Protein AF-A0A450TU76-F1 (afdb_monomer_lite)

Secondary structure (DSSP, 8-state):
--GGGG--SSSSS-HHHHHHHHT--HHHHHTTSPPP---HHHHHHHHHHHHHHHHSTT--HHHHHHHHHHHHT--------S----S---S---S------

Structure (mmCIF, N/CA/C/O backbone):
data_AF-A0A450TU76-F1
#
_entry.id   AF-A0A450TU76-F1
#
loop_
_atom_site.group_PDB
_atom_site.id
_atom_site.type_symbol
_atom_site.label_atom_id
_atom_site.label_alt_id
_atom_site.label_comp_id
_atom_site.label_asym_id
_atom_site.label_entity_id
_atom_site.label_seq_id
_atom_site.pdbx_PDB_ins_code
_atom_site.Cartn_x
_atom_site.Cartn_y
_atom_site.Cartn_z
_atom_site.occupancy
_atom_site.B_iso_or_equiv
_atom_site.auth_seq_id
_atom_site.auth_comp_id
_atom_site.auth_asym_id
_atom_site.auth_atom_id
_atom_site.pdbx_PDB_model_num
ATOM 1 N N . MET A 1 1 ? -20.541 1.166 24.700 1.00 62.81 1 MET A N 1
ATOM 2 C CA . MET A 1 1 ? -20.868 0.214 23.613 1.00 62.81 1 MET A CA 1
ATOM 3 C C . MET A 1 1 ? -20.218 0.716 22.330 1.00 62.81 1 MET A C 1
ATOM 5 O O . MET A 1 1 ? -20.438 1.870 21.983 1.00 62.81 1 MET A O 1
ATOM 9 N N . MET A 1 2 ? -19.362 -0.078 21.681 1.00 82.25 2 MET A N 1
ATOM 10 C CA . MET A 1 2 ? -18.595 0.369 20.507 1.00 82.25 2 MET A CA 1
ATOM 11 C C . MET A 1 2 ? -19.374 0.090 19.216 1.00 82.25 2 MET A C 1
ATOM 13 O O . MET A 1 2 ? -19.470 -1.058 18.806 1.00 82.25 2 MET A O 1
ATOM 17 N N . ARG A 1 3 ? -19.893 1.129 18.543 1.00 86.31 3 ARG A N 1
ATOM 18 C CA . ARG A 1 3 ? -20.674 0.990 17.288 1.00 86.31 3 ARG A CA 1
ATOM 19 C C . ARG A 1 3 ? -19.906 0.302 16.155 1.00 86.31 3 ARG A C 1
ATOM 21 O O . ARG A 1 3 ? -20.505 -0.317 15.286 1.00 86.31 3 ARG A O 1
ATOM 28 N N . ARG A 1 4 ? -18.571 0.353 16.196 1.00 84.50 4 ARG A N 1
ATOM 29 C CA . ARG A 1 4 ? -17.703 -0.318 15.222 1.00 84.50 4 ARG A CA 1
ATOM 30 C C . ARG A 1 4 ? -17.898 -1.836 15.179 1.00 84.50 4 ARG A C 1
ATOM 32 O O . ARG A 1 4 ? -17.687 -2.426 14.129 1.00 84.50 4 ARG A O 1
ATOM 39 N N . SER A 1 5 ? -18.311 -2.475 16.277 1.00 87.19 5 SER A N 1
ATOM 40 C CA . SER A 1 5 ? -18.501 -3.933 16.307 1.00 87.19 5 SER A CA 1
ATOM 41 C C . SER A 1 5 ? -19.689 -4.417 15.466 1.00 87.19 5 SER A C 1
ATOM 43 O O . SER A 1 5 ? -19.901 -5.619 15.359 1.00 87.19 5 SER A O 1
ATOM 45 N N . TRP A 1 6 ? -20.483 -3.504 14.900 1.00 88.12 6 TRP A N 1
ATOM 46 C CA . TRP A 1 6 ? -21.581 -3.823 13.984 1.00 88.12 6 TRP A CA 1
ATOM 47 C C . TRP A 1 6 ? -21.141 -3.905 12.520 1.00 88.12 6 TRP A C 1
ATOM 49 O O . TRP A 1 6 ? -21.939 -4.286 11.672 1.00 88.12 6 TRP A O 1
ATOM 59 N N . ILE A 1 7 ? -19.889 -3.549 12.221 1.00 88.19 7 ILE A N 1
ATOM 60 C CA . ILE A 1 7 ? -19.353 -3.508 10.862 1.00 88.19 7 ILE A CA 1
ATOM 61 C C . ILE A 1 7 ? -18.640 -4.828 10.571 1.00 88.19 7 ILE A C 1
ATOM 63 O O . ILE A 1 7 ? -17.751 -5.235 11.321 1.00 88.19 7 ILE A O 1
ATOM 67 N N . LYS A 1 8 ? -19.011 -5.482 9.471 1.00 83.88 8 LYS A N 1
ATOM 68 C CA . LYS A 1 8 ? -18.470 -6.774 9.044 1.00 83.88 8 LYS A CA 1
ATOM 69 C C . LYS A 1 8 ? -18.148 -6.754 7.551 1.00 83.88 8 LYS A C 1
ATOM 71 O O . LYS A 1 8 ? -18.937 -6.291 6.737 1.00 83.88 8 LYS A O 1
ATOM 76 N N . SER A 1 9 ? -16.986 -7.294 7.191 1.00 72.69 9 SER A N 1
ATOM 77 C CA . SER A 1 9 ? -16.499 -7.311 5.802 1.00 72.69 9 SER A CA 1
ATOM 78 C C . SER A 1 9 ? -17.286 -8.270 4.888 1.00 72.69 9 SER A C 1
ATOM 80 O O . SER A 1 9 ? -17.386 -8.042 3.688 1.00 72.69 9 SER A O 1
ATOM 82 N N . THR A 1 10 ? -17.880 -9.325 5.455 1.00 70.00 10 THR A N 1
ATOM 83 C CA . THR A 1 10 ? -18.527 -10.435 4.727 1.00 70.00 10 THR A CA 1
ATOM 84 C C . THR A 1 10 ? -20.053 -10.389 4.863 1.00 70.00 10 THR A C 1
ATOM 86 O O . THR A 1 10 ? -20.673 -11.344 5.319 1.00 70.00 10 THR A O 1
ATOM 89 N N . GLU A 1 11 ? -20.668 -9.257 4.534 1.00 75.44 11 GLU A N 1
ATOM 90 C CA . GLU A 1 11 ? -22.130 -9.086 4.544 1.00 75.44 11 GLU A CA 1
ATOM 91 C C . GLU A 1 11 ? -22.609 -8.678 3.142 1.00 75.44 11 GLU A C 1
ATOM 93 O O . GLU A 1 11 ? -21.847 -8.123 2.350 1.00 75.44 11 GLU A O 1
ATOM 98 N N . GLU A 1 12 ? -23.890 -8.901 2.845 1.00 82.75 12 GLU A N 1
ATOM 99 C CA . GLU A 1 12 ? -24.522 -8.507 1.572 1.00 82.75 12 GLU A CA 1
ATOM 100 C C . GLU A 1 12 ? -24.495 -6.983 1.339 1.00 82.75 12 GLU A C 1
ATOM 102 O O . GLU A 1 12 ? -24.611 -6.499 0.212 1.00 82.75 12 GLU A O 1
ATOM 107 N N . ILE A 1 13 ? -24.329 -6.207 2.415 1.00 87.12 13 ILE A N 1
ATOM 108 C CA . ILE A 1 13 ? -24.270 -4.748 2.389 1.00 87.12 13 ILE A CA 1
ATOM 109 C C . ILE A 1 13 ? -22.805 -4.298 2.278 1.00 87.12 13 ILE A C 1
ATOM 111 O O . ILE A 1 13 ? -21.992 -4.681 3.119 1.00 87.12 13 ILE A O 1
ATOM 115 N N . PRO A 1 14 ? -22.450 -3.406 1.334 1.00 89.75 14 PRO A N 1
ATOM 116 C CA . PRO A 1 14 ? -21.082 -2.912 1.210 1.00 89.75 14 PRO A CA 1
ATOM 117 C C . PRO A 1 14 ? -20.632 -2.152 2.466 1.00 89.75 14 PRO A C 1
ATOM 119 O O . PRO A 1 14 ? -21.408 -1.408 3.071 1.00 89.75 14 PRO A O 1
ATOM 122 N N . LEU A 1 15 ? -19.345 -2.272 2.807 1.00 88.88 15 LEU A N 1
ATOM 123 C CA . LEU A 1 15 ? -18.730 -1.686 4.008 1.00 88.88 15 LEU A CA 1
ATOM 124 C C . LEU A 1 15 ? -19.029 -0.187 4.174 1.00 88.88 15 LEU A C 1
ATOM 126 O O . LEU A 1 15 ? -19.262 0.289 5.282 1.00 88.88 15 LEU A O 1
ATOM 130 N N . VAL A 1 16 ? -19.065 0.554 3.062 1.00 90.81 16 VAL A N 1
ATOM 131 C CA . VAL A 1 16 ? -19.387 1.989 3.035 1.00 90.81 16 VAL A CA 1
ATOM 132 C C . VAL A 1 16 ? -20.779 2.250 3.612 1.00 90.81 16 VAL A C 1
ATOM 134 O O . VAL A 1 16 ? -20.923 3.071 4.514 1.00 90.81 16 VAL A O 1
ATOM 137 N N . ARG A 1 17 ? -21.780 1.488 3.164 1.00 91.69 17 ARG A N 1
ATOM 138 C CA . ARG A 1 17 ? -23.167 1.628 3.614 1.00 91.69 17 ARG A CA 1
ATOM 139 C C . ARG A 1 17 ? -23.341 1.168 5.061 1.00 91.69 17 ARG A C 1
ATOM 141 O O . ARG A 1 17 ? -24.108 1.771 5.802 1.00 91.69 17 ARG A O 1
ATOM 148 N N . GLN A 1 18 ? -22.594 0.153 5.498 1.00 92.44 18 GLN A N 1
ATOM 149 C CA . GLN A 1 18 ? -22.568 -0.238 6.912 1.00 92.44 18 GLN A CA 1
ATOM 150 C C . GLN A 1 18 ? -21.998 0.873 7.805 1.00 92.44 18 GLN A C 1
ATOM 152 O O . GLN A 1 18 ? -22.557 1.155 8.862 1.00 92.44 18 GLN A O 1
ATOM 157 N N . CYS A 1 19 ? -20.911 1.528 7.377 1.00 93.12 19 CYS A N 1
ATOM 158 C CA . CYS A 1 19 ? -20.313 2.653 8.101 1.00 93.12 19 CYS A CA 1
ATOM 159 C C . CYS A 1 19 ? -21.294 3.827 8.228 1.00 93.12 19 CYS A C 1
ATOM 161 O O . CYS A 1 19 ? -21.416 4.408 9.305 1.00 93.12 19 CYS A O 1
ATOM 163 N N . GLU A 1 20 ? -22.013 4.143 7.148 1.00 93.75 20 GLU A N 1
ATOM 164 C CA . GLU A 1 20 ? -23.045 5.185 7.130 1.00 93.75 20 GLU A CA 1
ATOM 165 C C . GLU A 1 20 ? -24.186 4.869 8.106 1.00 93.75 20 GLU A C 1
ATOM 167 O O . GLU A 1 20 ? -24.512 5.697 8.954 1.00 93.75 20 GLU A O 1
ATOM 172 N N . LEU A 1 21 ? -24.737 3.650 8.062 1.00 93.12 21 LEU A N 1
ATOM 173 C CA . LEU A 1 21 ? -25.827 3.223 8.950 1.00 93.12 21 LEU A CA 1
ATOM 174 C C . LEU A 1 21 ? -25.402 3.152 10.425 1.00 93.12 21 LEU A C 1
ATOM 176 O O . LEU A 1 21 ? -26.170 3.516 11.314 1.00 93.12 21 LEU A O 1
ATOM 180 N N . ALA A 1 22 ? -24.175 2.704 10.697 1.00 91.50 22 ALA A N 1
ATOM 181 C CA . ALA A 1 22 ? -23.627 2.624 12.049 1.00 91.50 22 ALA A CA 1
ATOM 182 C C . ALA A 1 22 ? -23.119 3.979 12.579 1.00 91.50 22 ALA A C 1
ATOM 184 O O . ALA A 1 22 ? -22.736 4.067 13.750 1.00 91.50 22 ALA A O 1
ATOM 185 N N . MET A 1 23 ? -23.112 5.031 11.746 1.00 92.81 23 MET A N 1
ATOM 186 C CA . MET A 1 23 ? -22.541 6.347 12.051 1.00 92.81 23 MET A CA 1
ATOM 187 C C . MET A 1 23 ? -21.075 6.247 12.512 1.00 92.81 23 MET A C 1
ATOM 189 O O . MET A 1 23 ? -20.686 6.805 13.540 1.00 92.81 23 MET A O 1
ATOM 193 N N . VAL A 1 24 ? -20.264 5.494 11.761 1.00 92.19 24 VAL A N 1
ATOM 194 C CA . VAL A 1 24 ? -18.828 5.276 12.001 1.00 92.19 24 VAL A CA 1
ATOM 195 C C . VAL A 1 24 ? -18.024 5.776 10.801 1.00 92.19 24 VAL A C 1
ATOM 197 O O . VAL A 1 24 ? -18.415 5.604 9.649 1.00 92.19 24 VAL A O 1
ATOM 200 N N . THR A 1 25 ? -16.866 6.388 11.046 1.00 91.75 25 THR A N 1
ATOM 201 C CA . THR A 1 25 ? -15.980 6.859 9.975 1.00 91.75 25 THR A CA 1
ATOM 202 C C . THR A 1 25 ? -15.228 5.699 9.319 1.00 91.75 25 THR A C 1
ATOM 204 O O . THR A 1 25 ? -14.610 4.878 9.998 1.00 91.75 25 THR A O 1
ATOM 207 N N . ARG A 1 26 ? -15.202 5.666 7.978 1.00 91.31 26 ARG A N 1
ATOM 208 C CA . ARG A 1 26 ? -14.525 4.608 7.193 1.00 91.31 26 ARG A CA 1
ATOM 209 C C . ARG A 1 26 ? -13.049 4.427 7.559 1.00 91.31 26 ARG A C 1
ATOM 211 O O . ARG A 1 26 ? -12.558 3.305 7.599 1.00 91.31 26 ARG A O 1
ATOM 218 N N . SER A 1 27 ? -12.353 5.522 7.866 1.00 90.62 27 SER A N 1
ATOM 219 C CA . SER A 1 27 ? -10.936 5.500 8.245 1.00 90.62 27 SER A CA 1
ATOM 220 C C . SER A 1 27 ? -10.671 4.636 9.479 1.00 90.62 27 SER A C 1
ATOM 222 O O . SER A 1 27 ? -9.701 3.890 9.495 1.00 90.62 27 SER A O 1
ATOM 224 N N . THR A 1 28 ? -11.553 4.671 10.482 1.00 89.19 28 THR A N 1
ATOM 225 C CA . THR A 1 28 ? -11.402 3.867 11.711 1.00 89.19 28 THR A CA 1
ATOM 226 C C . THR A 1 28 ? -11.632 2.374 11.493 1.00 89.19 28 THR A C 1
ATOM 228 O O . THR A 1 28 ? -11.168 1.557 12.291 1.00 89.19 28 THR A O 1
ATOM 231 N N . VAL A 1 29 ? -12.348 2.018 10.424 1.00 89.00 29 VAL A N 1
ATOM 232 C CA . VAL A 1 29 ? -12.566 0.631 10.008 1.00 89.00 29 VAL A CA 1
ATOM 233 C C . VAL A 1 29 ? -11.346 0.123 9.251 1.00 89.00 29 VAL A C 1
ATOM 235 O O . VAL A 1 29 ? -10.809 -0.917 9.613 1.00 89.00 29 VAL A O 1
ATOM 238 N N . TYR A 1 30 ? -10.847 0.884 8.272 1.00 87.94 30 TYR A N 1
ATOM 239 C CA . TYR A 1 30 ? -9.646 0.507 7.520 1.00 87.94 30 TYR A CA 1
ATOM 240 C C . TYR A 1 30 ? -8.390 0.455 8.389 1.00 87.94 30 TYR A C 1
ATOM 242 O O . TYR A 1 30 ? -7.623 -0.491 8.277 1.00 87.94 30 TYR A O 1
ATOM 250 N N . ALA A 1 31 ? -8.210 1.412 9.303 1.00 87.19 31 ALA A N 1
ATOM 251 C CA . ALA A 1 31 ? -7.059 1.443 10.208 1.00 87.19 31 ALA A CA 1
ATOM 252 C C . ALA A 1 31 ? -7.007 0.255 11.180 1.00 87.19 31 ALA A C 1
ATOM 254 O O . ALA A 1 31 ? -5.970 -0.008 11.776 1.00 87.19 31 ALA A O 1
ATOM 255 N N . ALA A 1 32 ? -8.129 -0.435 11.375 1.00 83.94 32 ALA A N 1
ATOM 256 C CA . ALA A 1 32 ? -8.210 -1.601 12.240 1.00 83.94 32 ALA A CA 1
ATOM 257 C C . ALA A 1 32 ? -8.430 -2.906 11.488 1.00 83.94 32 ALA A C 1
ATOM 259 O O . ALA A 1 32 ? -8.640 -3.941 12.119 1.00 83.94 32 ALA A O 1
ATOM 260 N N . CYS A 1 33 ? -8.424 -2.847 10.159 1.00 80.25 33 CYS A N 1
ATOM 261 C CA . CYS A 1 33 ? -8.351 -4.039 9.349 1.00 80.25 33 CYS A CA 1
ATOM 262 C C . CYS A 1 33 ? -6.950 -4.615 9.541 1.00 80.25 33 CYS A C 1
ATOM 264 O O . CYS A 1 33 ? -5.957 -3.907 9.362 1.00 80.25 33 CYS A O 1
ATOM 266 N N . GLU A 1 34 ? -6.874 -5.874 9.961 1.00 78.12 34 GLU A N 1
ATOM 267 C CA . GLU A 1 34 ? -5.584 -6.542 10.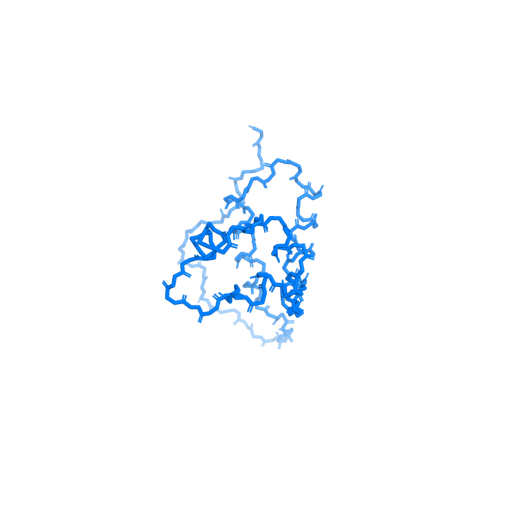049 1.00 78.12 34 GLU A CA 1
ATOM 268 C C . GLU A 1 34 ? -4.988 -6.662 8.643 1.00 78.12 34 GLU A C 1
ATOM 270 O O . GLU A 1 34 ? -5.722 -6.944 7.687 1.00 78.12 34 GLU A O 1
ATOM 275 N N . PRO A 1 35 ? -3.674 -6.429 8.490 1.00 76.31 35 PRO A N 1
ATOM 276 C CA . PRO A 1 35 ? -3.019 -6.633 7.213 1.00 76.31 35 PRO A CA 1
ATOM 277 C C . PRO A 1 35 ? -3.200 -8.092 6.793 1.00 76.31 35 PRO A C 1
ATOM 279 O O . PRO A 1 35 ? -2.951 -9.018 7.569 1.00 76.31 35 PRO A O 1
ATOM 282 N N . VAL A 1 36 ? -3.647 -8.293 5.555 1.00 80.19 36 VAL A N 1
ATOM 283 C CA . VAL A 1 36 ? -3.756 -9.630 4.970 1.00 80.19 36 VAL A CA 1
ATOM 284 C C . VAL A 1 36 ? -2.356 -10.240 4.926 1.00 80.19 36 VAL A C 1
ATOM 286 O O . VAL A 1 36 ? -1.393 -9.565 4.559 1.00 80.19 36 VAL A O 1
ATOM 289 N N . LYS A 1 37 ? -2.230 -11.511 5.328 1.00 79.94 37 LYS A N 1
ATOM 290 C CA . LYS A 1 37 ? -0.978 -12.251 5.148 1.00 79.94 37 LYS A CA 1
ATOM 291 C C . LYS A 1 37 ? -0.704 -12.355 3.652 1.00 79.94 37 LYS A C 1
ATOM 293 O O . LYS A 1 37 ? -1.459 -13.009 2.942 1.00 79.94 37 LYS A O 1
ATOM 298 N N . VAL A 1 38 ? 0.354 -11.686 3.219 1.00 81.38 38 VAL A N 1
ATOM 299 C CA . VAL A 1 38 ? 0.841 -11.715 1.842 1.00 81.38 38 VAL A CA 1
ATOM 300 C C . VAL A 1 38 ? 1.515 -13.065 1.610 1.00 81.38 38 VAL A C 1
ATOM 302 O O . VAL A 1 38 ? 2.310 -13.504 2.446 1.00 81.38 38 VAL A O 1
ATOM 305 N N . ASP A 1 39 ? 1.165 -13.732 0.514 1.00 86.06 39 ASP A N 1
ATOM 306 C CA . ASP A 1 39 ? 1.795 -14.991 0.112 1.00 86.06 39 ASP A CA 1
ATOM 307 C C . ASP A 1 39 ? 3.202 -14.756 -0.474 1.00 86.06 39 ASP A C 1
ATOM 309 O O . ASP A 1 39 ? 3.527 -13.646 -0.905 1.00 86.06 39 ASP A O 1
ATOM 313 N N . GLU A 1 40 ? 4.058 -15.783 -0.507 1.00 86.62 40 GLU A N 1
ATOM 314 C CA . GLU A 1 40 ? 5.413 -15.639 -1.059 1.00 86.62 40 GLU A CA 1
ATOM 315 C C . GLU A 1 40 ? 5.383 -15.274 -2.553 1.00 86.62 40 GLU A C 1
ATOM 317 O O . GLU A 1 40 ? 6.192 -14.455 -2.990 1.00 86.62 40 GLU A O 1
ATOM 322 N N . ASP A 1 41 ? 4.418 -15.785 -3.326 1.00 84.94 41 ASP A N 1
ATOM 323 C CA . ASP A 1 41 ? 4.283 -15.437 -4.746 1.00 84.94 41 ASP A CA 1
ATOM 324 C C . ASP A 1 41 ? 3.922 -13.954 -4.935 1.00 84.94 41 ASP A C 1
ATOM 326 O O . ASP A 1 41 ? 4.411 -13.289 -5.853 1.00 84.94 41 ASP A O 1
ATOM 330 N N . GLU A 1 42 ? 3.111 -13.401 -4.032 1.00 86.62 42 GLU A N 1
ATOM 331 C CA . GLU A 1 42 ? 2.743 -11.984 -4.033 1.00 86.62 42 GLU A CA 1
ATOM 332 C C . GLU A 1 42 ? 3.928 -11.101 -3.606 1.00 86.62 42 GLU A C 1
ATOM 334 O O . GLU A 1 42 ? 4.170 -10.050 -4.204 1.00 86.62 42 GLU A O 1
ATOM 339 N N . LEU A 1 43 ? 4.748 -11.554 -2.651 1.00 89.12 43 LEU A N 1
ATOM 340 C CA . LEU A 1 43 ? 6.001 -10.879 -2.297 1.00 89.12 43 LEU A CA 1
ATOM 341 C C . LEU A 1 43 ? 7.005 -10.880 -3.456 1.00 89.12 43 LEU A C 1
ATOM 343 O O . LEU A 1 43 ? 7.641 -9.855 -3.716 1.00 89.12 43 LEU A O 1
ATOM 347 N N . LEU A 1 44 ? 7.154 -12.003 -4.162 1.00 89.25 44 LEU A N 1
ATOM 348 C CA . LEU A 1 44 ? 8.005 -12.099 -5.351 1.00 89.25 44 LEU A CA 1
ATOM 349 C C . LEU A 1 44 ? 7.518 -11.165 -6.459 1.00 89.25 44 LEU A C 1
ATOM 351 O O . LEU A 1 44 ? 8.330 -10.481 -7.086 1.00 89.25 44 LEU A O 1
ATOM 355 N N . LEU A 1 45 ? 6.202 -11.088 -6.664 1.00 88.44 45 LEU A N 1
ATOM 356 C CA . LEU A 1 45 ? 5.597 -10.160 -7.611 1.00 88.44 45 LEU A CA 1
ATOM 357 C C . LEU A 1 45 ? 5.941 -8.704 -7.274 1.00 88.44 45 LEU A C 1
ATOM 359 O O . LEU A 1 45 ? 6.372 -7.964 -8.158 1.00 88.44 45 LEU A O 1
ATOM 363 N N . CYS A 1 46 ? 5.804 -8.310 -6.005 1.00 88.75 46 CYS A N 1
ATOM 364 C CA . CYS A 1 46 ? 6.169 -6.972 -5.538 1.00 88.75 46 CYS A CA 1
ATOM 365 C C . CYS A 1 46 ? 7.648 -6.658 -5.806 1.00 88.75 46 CYS A C 1
ATOM 367 O O . CYS A 1 46 ? 7.951 -5.621 -6.392 1.00 88.75 46 CYS A O 1
ATOM 369 N N . ARG A 1 47 ? 8.562 -7.586 -5.485 1.00 90.81 47 ARG A N 1
ATOM 370 C CA . ARG A 1 47 ? 10.003 -7.413 -5.755 1.00 90.81 47 ARG A CA 1
ATOM 371 C C . ARG A 1 47 ? 10.288 -7.214 -7.248 1.00 90.81 47 ARG A C 1
ATOM 373 O O . ARG A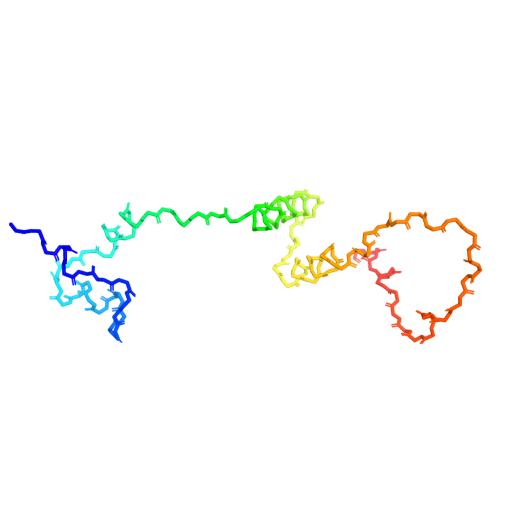 1 47 ? 11.041 -6.317 -7.611 1.00 90.81 47 ARG A O 1
ATOM 380 N N . LEU A 1 48 ? 9.659 -8.007 -8.121 1.00 90.19 48 LEU A N 1
ATOM 381 C CA . LEU A 1 48 ? 9.830 -7.884 -9.574 1.00 90.19 48 LEU A CA 1
ATOM 382 C C . LEU A 1 48 ? 9.329 -6.539 -10.117 1.00 90.19 48 LEU A C 1
ATOM 384 O O . LEU A 1 48 ? 9.954 -5.972 -11.015 1.00 90.19 48 LEU A O 1
ATOM 388 N N . ILE A 1 49 ? 8.216 -6.031 -9.579 1.00 90.62 49 ILE A N 1
ATOM 389 C CA . ILE A 1 49 ? 7.693 -4.705 -9.932 1.00 90.62 49 ILE A CA 1
ATOM 390 C C . ILE A 1 49 ? 8.700 -3.625 -9.540 1.00 90.62 49 ILE A C 1
ATOM 392 O O . ILE A 1 49 ? 9.031 -2.782 -10.375 1.00 90.62 49 ILE A O 1
ATOM 396 N N . ASP A 1 50 ? 9.203 -3.669 -8.306 1.00 91.31 50 ASP A N 1
ATOM 397 C CA . ASP A 1 50 ? 10.142 -2.673 -7.787 1.00 91.31 50 ASP A CA 1
ATOM 398 C C . ASP A 1 50 ? 11.448 -2.649 -8.595 1.00 91.31 50 ASP A C 1
ATOM 400 O O . ASP A 1 50 ? 11.950 -1.577 -8.958 1.00 91.31 50 ASP A O 1
ATOM 404 N N . GLU A 1 51 ? 11.978 -3.824 -8.947 1.00 91.19 51 GLU A N 1
ATOM 405 C CA . GLU A 1 51 ? 13.181 -3.948 -9.769 1.00 91.19 51 GLU A CA 1
ATOM 406 C C . GLU A 1 51 ? 13.001 -3.360 -11.173 1.00 91.19 51 GLU A C 1
ATOM 408 O O . GLU A 1 51 ? 13.856 -2.603 -11.641 1.00 91.19 51 GLU A O 1
ATOM 413 N N . GLU A 1 52 ? 11.911 -3.705 -11.864 1.00 90.31 52 GLU A N 1
ATOM 414 C CA . GLU A 1 52 ? 11.661 -3.222 -13.226 1.00 90.31 52 GLU A CA 1
ATOM 415 C C . GLU A 1 52 ? 11.354 -1.722 -13.237 1.00 90.31 52 GLU A C 1
ATOM 417 O O . GLU A 1 52 ? 11.845 -0.993 -14.102 1.00 90.31 52 GLU A O 1
ATOM 422 N N . TYR A 1 53 ? 10.608 -1.230 -12.246 1.00 87.69 53 TYR A N 1
ATOM 423 C CA . TYR A 1 53 ? 10.289 0.191 -12.134 1.00 87.69 53 TYR A CA 1
ATOM 424 C C . TYR A 1 53 ? 11.531 1.042 -11.826 1.00 87.69 53 TYR A C 1
ATOM 426 O O . TYR A 1 53 ? 11.665 2.150 -12.346 1.00 87.69 53 TYR A O 1
ATOM 434 N N . THR A 1 54 ? 12.480 0.505 -11.051 1.00 89.94 54 THR A N 1
ATOM 435 C CA . THR A 1 54 ? 13.779 1.151 -10.791 1.00 89.94 54 THR A CA 1
ATOM 436 C C . THR A 1 54 ? 14.652 1.197 -12.047 1.00 89.94 54 THR A C 1
ATOM 438 O O . THR A 1 54 ? 15.314 2.201 -12.306 1.00 89.94 54 THR A O 1
ATOM 441 N N . LYS A 1 55 ? 14.647 0.131 -12.858 1.00 89.75 55 LYS A N 1
ATOM 442 C CA . LYS A 1 55 ? 15.411 0.066 -14.117 1.00 89.75 55 LYS A CA 1
ATOM 443 C C . LYS A 1 55 ? 14.829 0.974 -15.199 1.00 89.75 55 LYS A C 1
ATOM 445 O O . LYS A 1 55 ? 15.573 1.491 -16.030 1.00 89.75 55 LYS A O 1
ATOM 450 N N . ARG A 1 56 ? 13.505 1.132 -15.224 1.00 87.25 56 ARG A N 1
ATOM 451 C CA . ARG A 1 56 ? 12.773 1.855 -16.269 1.00 87.25 56 ARG A CA 1
ATOM 452 C C . ARG A 1 56 ? 11.807 2.856 -15.634 1.00 87.25 56 ARG A C 1
ATOM 454 O O . ARG A 1 56 ? 10.602 2.593 -15.566 1.00 87.25 56 ARG A O 1
ATOM 461 N N . PRO A 1 57 ? 12.297 4.028 -15.199 1.00 76.56 57 PRO A N 1
ATOM 462 C CA . PRO A 1 57 ? 11.401 5.102 -14.794 1.00 76.56 57 PRO A CA 1
ATOM 463 C C . PRO A 1 57 ? 10.464 5.428 -15.971 1.00 76.56 57 PRO A C 1
ATOM 465 O O . PRO A 1 57 ? 10.899 5.464 -17.119 1.00 76.56 57 PRO A O 1
ATOM 468 N N . PHE A 1 58 ? 9.169 5.609 -15.694 1.00 82.19 58 PHE A N 1
ATOM 469 C CA . PHE A 1 58 ? 8.068 5.756 -16.672 1.00 82.19 58 PHE A CA 1
ATOM 470 C C . PHE A 1 58 ? 7.553 4.469 -17.347 1.00 82.19 58 PHE A C 1
ATOM 472 O O . PHE A 1 58 ? 6.743 4.537 -18.277 1.00 82.19 58 PHE A O 1
ATOM 479 N N . TYR A 1 59 ? 7.922 3.283 -16.854 1.00 81.81 59 TYR A N 1
ATOM 480 C CA . TYR A 1 59 ? 7.324 2.022 -17.301 1.00 81.81 59 TYR A CA 1
ATOM 481 C C . TYR A 1 59 ? 5.897 1.862 -16.745 1.00 81.81 59 TYR A C 1
ATOM 483 O O . TYR A 1 59 ? 5.663 1.277 -15.691 1.00 81.81 59 TYR A O 1
ATOM 491 N N . GLY A 1 60 ? 4.921 2.458 -17.437 1.00 87.12 60 GLY A N 1
ATOM 492 C CA . GLY A 1 60 ? 3.524 2.493 -16.997 1.00 87.12 60 GLY A CA 1
ATOM 493 C C . GLY A 1 60 ? 2.884 1.109 -16.805 1.00 87.12 60 GLY A C 1
ATOM 494 O O . GLY A 1 60 ? 3.329 0.098 -17.357 1.00 87.12 60 GLY A O 1
ATOM 495 N N . THR A 1 61 ? 1.762 1.072 -16.079 1.00 87.88 61 THR A N 1
ATOM 496 C CA . THR A 1 61 ? 1.093 -0.162 -15.617 1.00 87.88 61 THR A CA 1
ATOM 497 C C . THR A 1 61 ? 0.799 -1.161 -16.737 1.00 87.88 61 THR A C 1
ATOM 499 O O . THR A 1 61 ? 0.982 -2.363 -16.562 1.00 87.88 61 THR A O 1
ATOM 502 N N . ARG A 1 62 ? 0.393 -0.687 -17.925 1.00 87.69 62 ARG A N 1
ATOM 503 C CA . ARG A 1 62 ? 0.085 -1.555 -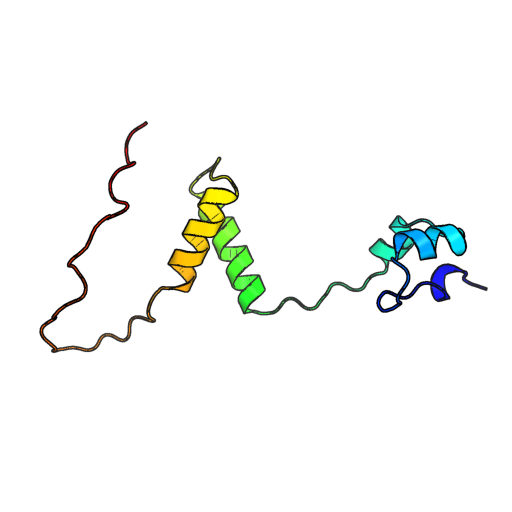19.076 1.00 87.69 62 ARG A CA 1
ATOM 504 C C . ARG A 1 62 ? 1.299 -2.381 -19.516 1.00 87.69 62 ARG A C 1
ATOM 506 O O . ARG A 1 62 ? 1.147 -3.563 -19.806 1.00 87.69 62 ARG A O 1
ATOM 513 N N . ARG A 1 63 ? 2.486 -1.766 -19.555 1.00 88.62 63 ARG A N 1
ATOM 514 C CA . ARG A 1 63 ? 3.738 -2.432 -19.950 1.00 88.62 63 ARG A CA 1
ATOM 515 C C . ARG A 1 63 ? 4.266 -3.324 -18.830 1.00 88.62 63 ARG A C 1
ATOM 517 O O . ARG A 1 63 ? 4.732 -4.422 -19.118 1.00 88.62 63 ARG A O 1
ATOM 524 N N . MET A 1 64 ? 4.104 -2.901 -17.574 1.00 89.62 64 MET A N 1
ATOM 525 C CA . MET A 1 64 ? 4.451 -3.705 -16.398 1.00 89.62 64 MET A CA 1
ATOM 526 C C . MET A 1 64 ? 3.694 -5.041 -16.377 1.00 89.62 64 MET A C 1
ATOM 528 O O . MET A 1 64 ? 4.306 -6.087 -16.206 1.00 89.62 64 MET A O 1
ATOM 532 N N . VAL A 1 65 ? 2.384 -5.045 -16.656 1.00 89.81 65 VAL A N 1
ATOM 533 C CA . VAL A 1 65 ? 1.589 -6.291 -16.711 1.00 89.81 65 VAL A CA 1
ATOM 534 C C . VAL A 1 65 ? 2.092 -7.251 -17.794 1.00 89.81 65 VAL A C 1
ATOM 536 O O . VAL A 1 65 ? 2.125 -8.459 -17.572 1.00 89.81 65 VAL A O 1
ATOM 539 N N . VAL A 1 66 ? 2.493 -6.740 -18.962 1.00 88.31 66 VAL A N 1
ATOM 540 C CA . VAL A 1 6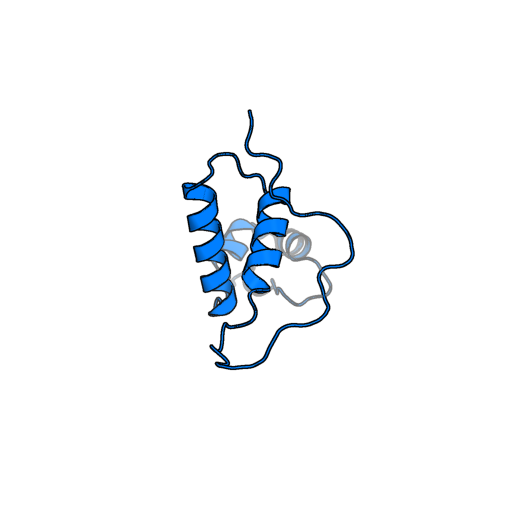6 ? 3.057 -7.574 -20.039 1.00 88.31 66 VAL A CA 1
ATOM 541 C C . VAL A 1 66 ? 4.410 -8.153 -19.623 1.00 88.31 66 VAL A C 1
ATOM 543 O O . VAL A 1 66 ? 4.634 -9.348 -19.798 1.00 88.31 66 VAL A O 1
ATOM 546 N N . PHE A 1 67 ? 5.276 -7.332 -19.024 1.00 87.44 67 PHE A N 1
ATOM 547 C CA . PHE A 1 67 ? 6.570 -7.766 -18.499 1.00 87.44 67 PHE A CA 1
ATOM 548 C C . PHE A 1 67 ? 6.421 -8.859 -17.435 1.00 87.44 67 PHE A C 1
ATOM 550 O O . PHE A 1 67 ? 7.057 -9.901 -17.541 1.00 87.44 67 PHE A O 1
ATOM 557 N N . LEU A 1 68 ? 5.525 -8.663 -16.466 1.00 87.69 68 LEU A N 1
ATOM 558 C CA . LEU A 1 68 ? 5.271 -9.626 -15.396 1.00 87.69 68 LEU A CA 1
ATOM 559 C C . LEU A 1 68 ? 4.689 -10.945 -15.908 1.00 87.69 68 LEU A C 1
ATOM 561 O O . LEU A 1 68 ? 5.070 -12.014 -15.445 1.00 87.69 68 LEU A O 1
ATOM 565 N N . ARG A 1 69 ? 3.787 -10.897 -16.896 1.00 86.19 69 ARG A N 1
ATOM 566 C CA . ARG A 1 69 ? 3.278 -12.116 -17.546 1.00 86.19 69 ARG A CA 1
ATOM 567 C C . ARG A 1 69 ? 4.388 -12.891 -18.247 1.00 86.19 69 ARG A C 1
ATOM 569 O O . ARG A 1 69 ? 4.370 -14.116 -18.239 1.00 86.19 69 ARG A O 1
ATOM 576 N N . TRP A 1 70 ? 5.337 -12.181 -18.849 1.00 81.69 70 TRP A N 1
ATOM 577 C CA . TRP A 1 70 ? 6.479 -12.800 -19.508 1.00 81.69 70 TRP A CA 1
ATOM 578 C C . TRP A 1 70 ? 7.493 -13.361 -18.501 1.00 81.69 70 TRP A C 1
ATOM 580 O O . T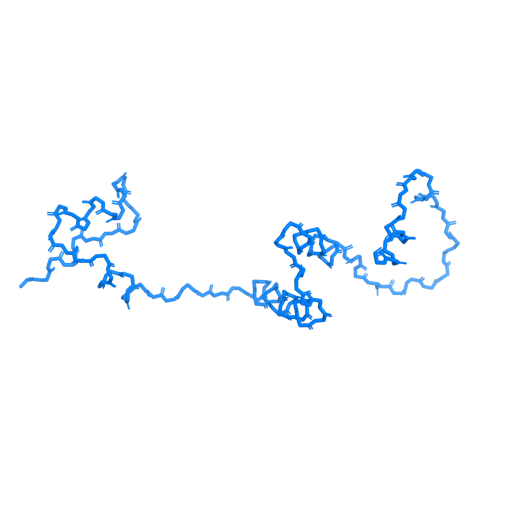RP A 1 70 ? 7.983 -14.469 -18.697 1.00 81.69 70 TRP A O 1
ATOM 590 N N . SER A 1 71 ? 7.755 -12.662 -17.391 1.00 74.88 71 SER A N 1
ATOM 591 C CA . SER A 1 71 ? 8.679 -13.130 -16.349 1.00 74.88 71 SER A CA 1
ATOM 592 C C . SER A 1 71 ? 8.131 -14.310 -15.539 1.00 74.88 71 SER A C 1
ATOM 594 O O . SER A 1 71 ? 8.897 -15.203 -15.185 1.00 74.88 71 SER A O 1
ATOM 596 N N . GLN A 1 72 ? 6.814 -14.379 -15.313 1.00 67.50 72 GLN A N 1
ATOM 597 C CA . GLN A 1 72 ? 6.159 -15.549 -14.711 1.00 67.50 72 GLN A CA 1
ATOM 598 C C . GLN A 1 72 ? 6.165 -16.778 -15.641 1.00 67.50 72 GLN A C 1
ATOM 600 O O . GLN A 1 72 ? 6.133 -17.907 -15.158 1.00 67.50 72 GLN A O 1
ATOM 605 N N . TYR A 1 73 ? 6.251 -16.580 -16.963 1.00 54.75 73 TYR A N 1
ATOM 606 C CA . TYR A 1 73 ? 6.380 -17.640 -17.972 1.00 54.75 73 TYR A CA 1
ATOM 607 C C . TYR A 1 73 ? 7.850 -17.914 -18.345 1.00 54.75 73 TYR A C 1
ATOM 609 O O . TYR A 1 73 ? 8.166 -18.207 -19.496 1.00 54.75 73 TYR A O 1
ATOM 617 N N . GLN A 1 74 ? 8.794 -17.834 -17.405 1.00 50.09 74 GLN A N 1
ATOM 618 C CA . GLN A 1 74 ? 10.093 -18.461 -17.645 1.00 50.09 74 GLN A CA 1
ATOM 619 C C . GLN A 1 74 ? 9.951 -19.968 -17.393 1.00 50.09 74 GLN A C 1
ATOM 621 O O . GLN A 1 74 ? 9.732 -20.361 -16.243 1.00 50.09 74 GLN A O 1
ATOM 626 N N . PRO A 1 75 ? 10.061 -20.840 -18.421 1.00 42.06 75 PRO A N 1
ATOM 627 C CA . PRO A 1 75 ? 10.193 -22.264 -18.167 1.00 42.06 75 PRO A CA 1
ATOM 628 C C . PRO A 1 75 ? 11.440 -22.411 -17.306 1.00 42.06 75 PRO A C 1
ATOM 630 O O . PRO A 1 75 ? 12.535 -22.069 -17.751 1.00 42.06 75 PRO A O 1
ATOM 633 N N . ARG A 1 76 ? 11.251 -22.837 -16.050 1.00 33.31 76 ARG A N 1
ATOM 634 C CA . ARG A 1 76 ? 12.328 -23.140 -15.107 1.00 33.31 76 ARG A CA 1
ATOM 635 C C . ARG A 1 76 ? 13.382 -23.904 -15.889 1.00 33.31 76 ARG A C 1
ATOM 637 O O . ARG A 1 76 ? 13.131 -25.031 -16.307 1.00 33.31 76 ARG A O 1
ATOM 644 N N . SER A 1 77 ? 14.505 -23.251 -16.160 1.00 44.19 77 SER A N 1
ATOM 645 C CA . SER A 1 77 ? 15.542 -23.775 -17.029 1.00 44.19 77 SER A CA 1
ATOM 646 C C . SER A 1 77 ? 16.194 -24.956 -16.323 1.00 44.19 77 SER A C 1
ATOM 648 O O . SER A 1 77 ? 17.193 -24.798 -15.627 1.00 44.19 77 SER A O 1
ATOM 650 N N . SER A 1 78 ? 15.612 -26.147 -16.453 1.00 34.53 78 SER A N 1
ATOM 651 C CA . SER A 1 78 ? 16.375 -27.371 -16.290 1.00 34.53 78 SER A CA 1
ATOM 652 C C . SER A 1 78 ? 17.312 -27.439 -17.493 1.00 34.53 78 SER A C 1
ATOM 654 O O . SER A 1 78 ? 16.822 -27.448 -18.626 1.00 34.53 78 SER A O 1
ATOM 656 N N . PRO A 1 79 ? 18.638 -27.464 -17.300 1.00 40.59 79 PRO A N 1
ATOM 657 C CA . PRO A 1 79 ? 19.543 -27.722 -18.399 1.00 40.59 79 PRO A CA 1
ATOM 658 C C . PRO A 1 79 ? 19.365 -29.193 -18.773 1.00 40.59 79 PRO A C 1
ATOM 660 O O . PRO A 1 79 ? 19.910 -30.065 -18.107 1.00 40.59 79 PRO A O 1
ATOM 663 N N . THR A 1 80 ? 18.560 -29.499 -19.790 1.00 46.84 80 THR A N 1
ATOM 664 C CA . THR A 1 80 ? 18.608 -30.813 -20.439 1.00 46.84 80 THR A CA 1
ATOM 665 C C . THR A 1 80 ? 19.769 -30.787 -21.425 1.00 46.84 80 THR A C 1
ATOM 667 O O . THR A 1 80 ? 19.662 -30.116 -22.456 1.00 46.84 80 THR A O 1
ATOM 670 N N . PRO A 1 81 ? 20.894 -31.467 -21.143 1.00 36.09 81 PRO A N 1
ATOM 671 C CA . PRO A 1 81 ? 21.976 -31.574 -22.100 1.00 36.09 81 PRO A CA 1
ATOM 672 C C . PRO A 1 81 ? 21.582 -32.628 -23.137 1.00 36.09 81 PRO A C 1
ATOM 674 O O . PRO A 1 81 ? 21.239 -33.754 -22.782 1.00 36.09 81 PRO A O 1
ATOM 677 N N . GLY A 1 82 ? 21.670 -32.281 -24.419 1.00 45.53 82 GLY A N 1
ATOM 678 C CA . GLY A 1 82 ? 21.768 -33.292 -25.473 1.00 45.53 82 GLY A CA 1
ATOM 679 C C . GLY A 1 82 ? 20.492 -33.666 -26.224 1.00 45.53 82 GLY A C 1
ATOM 680 O O . GLY A 1 82 ? 20.407 -34.791 -26.702 1.00 45.53 82 GLY A O 1
ATOM 681 N N . LEU A 1 83 ? 19.539 -32.750 -26.414 1.00 40.59 83 LEU A N 1
ATOM 682 C CA . LEU A 1 83 ? 18.506 -32.936 -27.438 1.00 40.59 83 LEU A CA 1
ATOM 683 C C . LEU A 1 83 ? 18.514 -31.769 -28.425 1.00 40.59 83 LEU A C 1
ATOM 685 O O . LEU A 1 83 ? 18.275 -30.615 -28.077 1.00 40.59 83 LEU A O 1
ATOM 689 N N . SER A 1 84 ? 18.834 -32.116 -29.672 1.00 47.78 84 SER A N 1
ATOM 690 C CA . SER A 1 84 ? 18.636 -31.313 -30.871 1.00 47.78 84 SER A CA 1
ATOM 691 C C . SER A 1 84 ? 17.212 -30.763 -30.889 1.00 47.78 84 SER A C 1
ATOM 693 O O . SER A 1 84 ? 16.258 -31.541 -30.891 1.00 47.78 84 SER A O 1
ATOM 695 N N . LEU A 1 85 ? 17.095 -29.433 -30.887 1.00 46.41 85 LEU A N 1
ATOM 696 C CA . LEU A 1 85 ? 15.849 -28.679 -31.058 1.00 46.41 85 LEU A CA 1
ATOM 697 C C . LEU A 1 85 ? 14.992 -29.289 -32.169 1.00 46.41 85 LEU A C 1
ATOM 699 O O . LEU A 1 85 ? 15.545 -29.633 -33.218 1.00 46.41 85 LEU A O 1
ATOM 703 N N . PRO A 1 86 ? 13.657 -29.332 -32.003 1.00 46.62 86 PRO A N 1
ATOM 704 C CA . PRO A 1 86 ? 12.863 -28.745 -33.080 1.00 46.62 86 PRO A CA 1
ATOM 705 C C . PRO A 1 86 ? 11.485 -28.164 -32.671 1.00 46.62 86 PRO A C 1
ATOM 707 O O . PRO A 1 86 ? 10.784 -28.671 -31.804 1.00 46.62 86 PRO A O 1
ATOM 710 N N . ILE A 1 87 ? 11.080 -27.134 -33.427 1.00 38.69 87 ILE A N 1
ATOM 711 C CA . ILE A 1 87 ? 9.692 -26.728 -33.734 1.00 38.69 87 ILE A CA 1
ATOM 712 C C . ILE A 1 87 ? 8.896 -26.035 -32.609 1.00 38.69 87 ILE A C 1
ATOM 714 O O . ILE A 1 87 ? 7.946 -26.580 -32.066 1.00 38.69 87 ILE A O 1
ATOM 718 N N . ALA A 1 88 ? 9.201 -24.761 -32.354 1.00 37.50 88 ALA A N 1
ATOM 719 C CA . ALA A 1 88 ? 8.185 -23.756 -31.997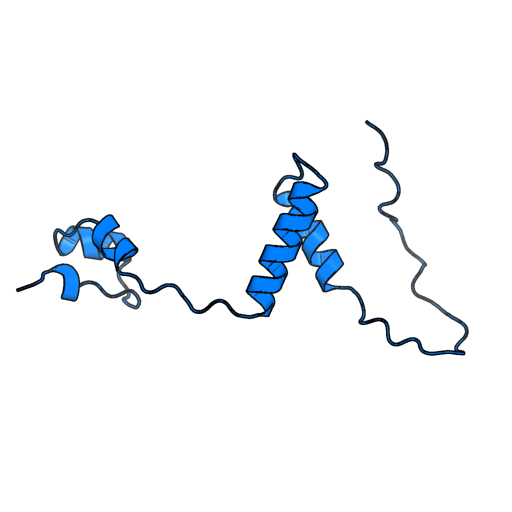 1.00 37.50 88 ALA A CA 1
ATOM 720 C C . ALA A 1 88 ? 8.702 -22.330 -32.274 1.00 37.50 88 ALA A C 1
ATOM 722 O O . ALA A 1 88 ? 8.595 -21.441 -31.442 1.00 37.50 88 ALA A O 1
ATOM 723 N N . TRP A 1 89 ? 9.325 -22.125 -33.437 1.00 39.09 89 TRP A N 1
ATOM 724 C CA . TRP A 1 89 ? 9.716 -20.805 -33.955 1.00 39.09 89 TRP A CA 1
ATOM 725 C C . TRP A 1 89 ? 9.340 -20.715 -35.437 1.00 39.09 89 TRP A C 1
ATOM 727 O O . TRP A 1 89 ? 10.165 -20.485 -36.314 1.00 39.09 89 TRP A O 1
ATOM 737 N N . ILE A 1 90 ? 8.061 -20.949 -35.729 1.00 41.41 90 ILE A N 1
ATOM 738 C CA . ILE A 1 90 ? 7.447 -20.512 -36.983 1.00 41.41 90 ILE A CA 1
ATOM 739 C C . ILE A 1 90 ? 6.212 -19.714 -36.581 1.00 41.41 90 ILE A C 1
ATOM 741 O O . ILE A 1 90 ? 5.188 -20.294 -36.237 1.00 41.41 90 ILE A O 1
ATOM 745 N N . GLY A 1 91 ? 6.333 -18.386 -36.585 1.00 32.88 91 GLY A N 1
ATOM 746 C CA . GLY A 1 91 ? 5.180 -17.495 -36.462 1.00 32.88 91 GLY A CA 1
ATOM 747 C C . GLY A 1 91 ? 5.359 -16.310 -35.519 1.00 32.88 91 GLY A C 1
ATOM 748 O O . GLY A 1 91 ? 4.739 -16.275 -34.469 1.00 32.88 91 GLY A O 1
ATOM 749 N N . GLY A 1 92 ? 6.134 -15.315 -35.960 1.00 35.88 92 GLY A N 1
ATOM 750 C CA . GLY A 1 92 ? 5.761 -13.904 -35.817 1.00 35.88 92 GLY A CA 1
ATOM 751 C C . GLY A 1 92 ? 5.944 -13.230 -34.455 1.00 35.88 92 GLY A C 1
ATOM 752 O O . GLY A 1 92 ? 5.105 -13.346 -33.571 1.00 35.88 92 GLY A O 1
ATOM 753 N N . GLY A 1 93 ? 6.956 -12.361 -34.388 1.00 32.97 93 GLY A N 1
ATOM 754 C CA . GLY A 1 93 ? 6.958 -11.212 -33.482 1.00 32.97 93 GLY A CA 1
ATOM 755 C C . GLY A 1 93 ? 7.911 -11.347 -32.309 1.00 32.97 93 GLY A C 1
ATOM 756 O O . GLY A 1 93 ? 7.485 -11.482 -31.166 1.00 32.97 93 GLY A O 1
ATOM 757 N N . SER A 1 94 ? 9.206 -11.245 -32.591 1.00 37.75 94 SER A N 1
ATOM 758 C CA . SER A 1 94 ? 10.147 -10.882 -31.546 1.00 37.75 94 SER A CA 1
ATOM 759 C C . SER A 1 94 ? 9.852 -9.459 -31.044 1.00 37.75 94 SER A C 1
ATOM 761 O O . SER A 1 94 ? 9.639 -8.572 -31.874 1.00 37.75 94 SER A O 1
ATOM 763 N N . PRO A 1 95 ? 9.846 -9.189 -29.724 1.00 44.44 95 PRO A N 1
ATOM 764 C CA . PRO A 1 95 ? 9.771 -7.832 -29.196 1.00 44.44 95 PRO A CA 1
ATOM 765 C C . PRO A 1 95 ? 11.145 -7.136 -29.204 1.00 44.44 95 PRO A C 1
ATOM 767 O O . PRO A 1 95 ? 11.322 -6.121 -28.534 1.00 44.44 95 PRO A O 1
ATOM 770 N N . GLU A 1 96 ? 12.121 -7.641 -29.966 1.00 40.75 96 GLU A N 1
ATOM 771 C CA . GLU A 1 96 ? 13.401 -6.973 -30.214 1.00 40.75 96 GLU A CA 1
ATOM 772 C C . GLU A 1 96 ? 13.295 -5.940 -31.352 1.00 40.75 96 GLU A C 1
ATOM 774 O O . GLU A 1 96 ? 14.042 -5.943 -32.320 1.00 40.75 96 GLU A O 1
ATOM 779 N N . SER A 1 97 ? 12.318 -5.037 -31.253 1.00 42.38 97 SER A N 1
ATOM 780 C CA . SER A 1 97 ? 12.298 -3.799 -32.040 1.00 42.38 97 SER A CA 1
ATOM 781 C C . SER A 1 97 ? 11.446 -2.744 -31.339 1.00 42.38 97 SER A C 1
ATOM 783 O O . SER A 1 97 ? 10.303 -2.472 -31.687 1.00 42.38 97 SER A O 1
ATOM 785 N N . SER A 1 98 ? 11.983 -2.206 -30.250 1.00 41.44 98 SER A N 1
ATOM 786 C CA . SER A 1 98 ? 11.710 -0.848 -29.751 1.00 41.44 98 SER A CA 1
ATOM 787 C C . SER A 1 98 ? 12.837 -0.494 -28.786 1.00 41.44 98 SER A C 1
ATOM 789 O O . SER A 1 98 ? 12.640 -0.214 -27.605 1.00 41.44 98 SER A O 1
ATOM 791 N N . MET A 1 99 ? 14.048 -0.632 -29.317 1.00 44.53 99 MET A N 1
ATOM 792 C CA . MET A 1 99 ? 15.255 -0.001 -28.826 1.00 44.53 99 MET A CA 1
ATOM 793 C C . MET A 1 99 ? 15.538 1.129 -29.808 1.00 44.53 99 MET A C 1
ATOM 795 O O . MET A 1 99 ? 16.398 0.988 -30.658 1.00 44.53 99 MET A O 1
ATOM 799 N N . GLU A 1 100 ? 14.723 2.180 -29.754 1.00 36.88 100 GLU A N 1
ATOM 800 C CA . GLU A 1 100 ? 15.035 3.516 -30.264 1.00 36.88 100 GLU A CA 1
ATOM 801 C C . GLU A 1 100 ? 13.972 4.500 -29.757 1.00 36.88 100 GLU A C 1
ATOM 803 O O . GLU A 1 100 ? 12.825 4.117 -29.514 1.00 36.88 100 GLU A O 1
ATOM 808 N N . TYR A 1 101 ? 14.440 5.717 -29.483 1.00 41.53 101 TYR A N 1
ATOM 809 C CA . TYR A 1 101 ? 13.723 6.848 -28.890 1.00 41.53 101 TYR A CA 1
ATOM 810 C C . TYR A 1 101 ? 12.504 7.299 -29.701 1.00 41.53 101 TYR A C 1
ATOM 812 O O . TYR A 1 101 ? 12.580 7.271 -30.949 1.00 41.53 101 TYR A O 1
#

Foldseek 3Di:
DDLLVQADPPDPDHNVVSCVVSVHDPVVNVVPPDDDPQDPVNVVLVVLLVVVCVVDPVCDPVNSVVVSVVVVPDPPDPPPPDDDDDDDPDDDDDVPPDPDD

Organism: NCBI:txid2126340

pLDDT: mean 73.17, std 21.09, range [32.88, 93.75]

Radius of gyration: 23.6 Å; chains: 1; bounding box: 48×40×61 Å

Sequence (101 aa):
MMRRSWIKSTEEIPLVRQCELAMVTRSTVYAACEPVKVDEDELLLCRLIDEEYTKRPFYGTRRMVVFLRWSQYQPRSSPTPGLSLPIAWIGGGSPESSMEY